Protein AF-A0A7J0FEY6-F1 (afdb_monomer_lite)

Radius of gyration: 31.81 Å; chains: 1; bounding box: 58×64×72 Å

Foldseek 3Di:
DDWDADPVRDTDDDDDDPDDDPPPPPPPPPPPDDDDDDDDDDDDDDDDDDDDDDDDDDDDDDDDDDDDDDDDPDDDDPVVVVVVVVVVVVVVVVVCVVCVVPDPPCPPPDDDPVVVVVVVVVVVVQCPDVVSVVVVVVVDPPDD

Sequence (144 aa):
MIEVWHLDGSPTKYQKGEKNYSLGSIGTQRSVLVIRAVATLEPKYSVESNEGHDAHDMLRRGVDSGSTSGIEHQSSREDDSEELDEREKLRRKKISAANKGNTPWNKGRKHSAETLQRIRERTRLAMQNPKVRMKLVKMGHAQR

Organism: NCBI:txid165716

Structure (mmCIF, N/CA/C/O backbone):
data_AF-A0A7J0FEY6-F1
#
_entry.id   AF-A0A7J0FEY6-F1
#
loop_
_atom_site.group_PDB
_atom_site.id
_atom_site.type_symbol
_atom_site.label_atom_id
_atom_site.label_alt_id
_atom_site.label_comp_id
_atom_site.label_asym_id
_atom_site.label_entity_id
_atom_site.label_seq_id
_atom_site.pdbx_PDB_ins_code
_atom_site.Cartn_x
_atom_site.Cartn_y
_atom_site.Cartn_z
_atom_site.occupancy
_atom_site.B_iso_or_equiv
_atom_site.auth_seq_id
_atom_site.auth_comp_id
_atom_site.auth_asym_id
_atom_site.auth_atom_id
_atom_site.pdbx_PDB_model_num
ATOM 1 N N . MET A 1 1 ? -9.252 -3.496 42.753 1.00 53.75 1 MET A N 1
ATOM 2 C CA . MET A 1 1 ? -8.113 -4.029 43.530 1.00 53.75 1 MET A CA 1
ATOM 3 C C . MET A 1 1 ? -7.477 -5.102 42.661 1.00 53.75 1 MET A C 1
ATOM 5 O O . MET A 1 1 ? -8.214 -5.968 42.216 1.00 53.75 1 MET A O 1
ATOM 9 N N . ILE A 1 2 ? -6.204 -4.957 42.283 1.00 64.00 2 ILE A N 1
ATOM 10 C CA . ILE A 1 2 ? -5.533 -5.878 41.347 1.00 64.00 2 ILE A CA 1
ATOM 11 C C . ILE A 1 2 ? -4.652 -6.811 42.178 1.00 64.00 2 ILE A C 1
ATOM 13 O O . ILE A 1 2 ? -3.802 -6.340 42.936 1.00 64.00 2 ILE A O 1
ATOM 17 N N . GLU A 1 3 ? -4.884 -8.114 42.061 1.00 58.38 3 GLU A N 1
ATOM 18 C CA . GLU A 1 3 ? -4.055 -9.146 42.682 1.00 58.38 3 GLU A CA 1
ATOM 19 C C . GLU A 1 3 ? -2.944 -9.530 41.708 1.00 58.38 3 GLU A C 1
ATOM 21 O O . GLU A 1 3 ? -3.211 -9.911 40.567 1.00 58.38 3 GLU A O 1
ATOM 26 N N . VAL A 1 4 ? -1.693 -9.371 42.141 1.00 70.50 4 VAL A N 1
ATOM 27 C CA . VAL A 1 4 ? -0.520 -9.718 41.336 1.00 70.50 4 VAL A CA 1
ATOM 28 C C . VAL A 1 4 ? 0.076 -10.995 41.908 1.00 70.50 4 VAL A C 1
ATOM 30 O O . VAL A 1 4 ? 0.569 -11.021 43.042 1.00 70.50 4 VAL A O 1
ATOM 33 N N . TRP A 1 5 ? -0.006 -12.054 41.108 1.00 74.12 5 TRP A N 1
ATOM 34 C CA . TRP A 1 5 ? 0.523 -13.375 41.415 1.00 74.12 5 TRP A CA 1
ATOM 35 C C . TRP A 1 5 ? 1.986 -13.454 40.989 1.00 74.12 5 TRP A C 1
ATOM 37 O O . TRP A 1 5 ? 2.316 -13.181 39.834 1.00 74.12 5 TRP A O 1
ATOM 47 N N . HIS A 1 6 ? 2.853 -13.806 41.933 1.00 72.19 6 HIS A N 1
ATOM 48 C CA . HIS A 1 6 ? 4.273 -14.032 41.683 1.00 72.19 6 HIS A CA 1
ATOM 49 C C . HIS A 1 6 ? 4.525 -15.518 41.377 1.00 72.19 6 HIS A C 1
ATOM 51 O O . HIS A 1 6 ? 3.701 -16.380 41.684 1.00 72.19 6 HIS A O 1
ATOM 57 N N . LEU A 1 7 ? 5.657 -15.821 40.731 1.00 71.38 7 LEU A N 1
ATOM 58 C CA . LEU A 1 7 ? 6.045 -17.181 40.315 1.00 71.38 7 LEU A CA 1
ATOM 59 C C . LEU A 1 7 ? 6.198 -18.164 41.492 1.00 71.38 7 LEU A C 1
ATOM 61 O O . LEU A 1 7 ? 6.169 -19.372 41.283 1.00 71.38 7 LEU A O 1
ATOM 65 N N . ASP A 1 8 ? 6.333 -17.651 42.714 1.00 77.56 8 ASP A N 1
ATOM 66 C CA . ASP A 1 8 ? 6.371 -18.402 43.972 1.00 77.56 8 ASP A CA 1
ATOM 67 C C . ASP A 1 8 ? 4.971 -18.694 44.558 1.00 77.56 8 ASP A C 1
ATOM 69 O O . ASP A 1 8 ? 4.858 -19.247 45.650 1.00 77.56 8 ASP A O 1
ATOM 73 N N . GLY A 1 9 ? 3.896 -18.334 43.847 1.00 67.25 9 GLY A N 1
ATOM 74 C CA . GLY A 1 9 ? 2.515 -18.610 44.246 1.00 67.25 9 GLY A CA 1
ATOM 75 C C . GLY A 1 9 ? 1.968 -17.694 45.342 1.00 67.25 9 GLY A C 1
ATOM 76 O O . GLY A 1 9 ? 0.840 -17.902 45.788 1.00 67.25 9 GLY A O 1
ATOM 77 N N . SER A 1 10 ? 2.714 -16.668 45.760 1.00 69.12 10 SER A N 1
ATOM 78 C CA . SER A 1 10 ? 2.254 -15.732 46.787 1.00 69.12 10 SER A CA 1
ATOM 79 C C . SER A 1 10 ? 1.484 -14.553 46.168 1.00 69.12 10 SER A C 1
ATOM 81 O O . SER A 1 10 ? 2.040 -13.809 45.349 1.00 69.12 10 SER A O 1
ATOM 83 N N . PRO A 1 11 ? 0.205 -14.330 46.538 1.00 71.69 11 PRO A N 1
ATOM 84 C CA . PRO A 1 11 ? -0.537 -13.169 46.068 1.00 71.69 11 PRO A CA 1
ATOM 85 C C . PRO A 1 11 ? -0.118 -11.925 46.855 1.00 71.69 11 PRO A C 1
ATOM 87 O O . PRO A 1 11 ? -0.209 -11.877 48.083 1.00 71.69 11 PRO A O 1
ATOM 90 N N . THR A 1 12 ? 0.298 -10.877 46.142 1.00 66.75 12 THR A N 1
ATOM 91 C CA . THR A 1 12 ? 0.547 -9.562 46.752 1.00 66.75 12 THR A CA 1
ATOM 92 C C . THR A 1 12 ? -0.478 -8.551 46.255 1.00 66.75 12 THR A C 1
ATOM 94 O O . THR A 1 12 ? -0.883 -8.541 45.086 1.00 66.75 12 THR A O 1
ATOM 97 N N . LYS A 1 13 ? -0.945 -7.700 47.172 1.00 69.06 13 LYS A N 1
ATOM 98 C CA . LYS A 1 13 ? -1.950 -6.679 46.871 1.00 69.06 13 LYS A CA 1
ATOM 99 C C . LYS A 1 13 ? -1.260 -5.465 46.263 1.00 69.06 13 LYS A C 1
ATOM 101 O O . LYS A 1 13 ? -0.502 -4.777 46.944 1.00 69.06 13 LYS A O 1
ATOM 106 N N . TYR A 1 14 ? -1.563 -5.166 45.003 1.00 58.59 14 TYR A N 1
ATOM 107 C CA . TYR A 1 14 ? -1.098 -3.939 44.370 1.00 58.59 14 TYR A CA 1
ATOM 108 C C . TYR A 1 14 ? -1.976 -2.762 44.819 1.00 58.59 14 TYR A C 1
ATOM 110 O O . TYR A 1 14 ? -3.147 -2.654 44.440 1.00 58.59 14 TYR A O 1
ATOM 118 N N . GLN A 1 15 ? -1.413 -1.872 45.638 1.00 56.47 15 GLN A N 1
ATOM 119 C CA . GLN A 1 15 ? -2.002 -0.567 45.936 1.00 56.47 15 GLN A CA 1
ATOM 120 C C . GLN A 1 15 ? -1.425 0.480 44.980 1.00 56.47 15 GLN A C 1
ATOM 122 O O . GLN A 1 15 ? -0.224 0.748 44.977 1.00 56.47 15 GLN A O 1
ATOM 127 N N . LYS A 1 16 ? -2.289 1.084 44.159 1.00 56.16 16 LYS A N 1
ATOM 128 C CA . LYS A 1 16 ? -1.920 2.192 43.274 1.00 56.16 16 LYS A CA 1
ATOM 129 C C . LYS A 1 16 ? -1.750 3.454 44.124 1.00 56.16 16 LYS A C 1
ATOM 131 O O . LYS A 1 16 ? -2.721 4.144 44.403 1.00 56.16 16 LYS A O 1
ATOM 136 N N . GLY A 1 17 ? -0.525 3.722 44.569 1.00 52.25 17 GLY A N 1
ATOM 137 C CA . GLY A 1 17 ? -0.191 4.977 45.236 1.00 52.25 17 GLY A CA 1
ATOM 138 C C . GLY A 1 17 ? -0.193 6.130 44.233 1.00 52.25 17 GLY A C 1
ATOM 139 O O . GLY A 1 17 ? 0.632 6.156 43.319 1.00 52.25 17 GLY A O 1
ATOM 140 N N . GLU A 1 18 ? -1.113 7.079 44.392 1.00 57.41 18 GLU A N 1
ATOM 141 C CA . GLU A 1 18 ? -1.117 8.343 43.654 1.00 57.41 18 GLU A CA 1
ATOM 142 C C . GLU A 1 18 ? 0.039 9.215 44.158 1.00 57.41 18 GLU A C 1
ATOM 144 O O . GLU A 1 18 ? -0.061 9.927 45.154 1.00 57.41 18 GLU A O 1
ATOM 149 N N . LYS A 1 19 ? 1.195 9.112 43.497 1.00 59.47 19 LYS A N 1
ATOM 150 C CA . LYS A 1 19 ? 2.318 10.021 43.734 1.00 59.47 19 LYS A CA 1
ATOM 151 C C . LYS A 1 19 ? 2.097 11.277 42.899 1.00 59.47 19 LYS A C 1
ATOM 153 O O . LYS A 1 19 ? 2.385 11.290 41.704 1.00 59.47 19 LYS A O 1
ATOM 158 N N . ASN A 1 20 ? 1.589 12.326 43.537 1.00 56.69 20 ASN A N 1
ATOM 159 C CA . ASN A 1 20 ? 1.525 13.660 42.951 1.00 56.69 20 ASN A CA 1
ATOM 160 C C . ASN A 1 20 ? 2.947 14.223 42.871 1.00 56.69 20 ASN A C 1
ATOM 162 O O . ASN A 1 20 ? 3.527 14.605 43.887 1.00 56.69 20 ASN A O 1
ATOM 166 N N . TYR A 1 21 ? 3.527 14.250 41.674 1.00 48.50 21 TYR A N 1
ATOM 167 C CA . TYR A 1 21 ? 4.732 15.029 41.424 1.00 48.50 21 TYR A CA 1
ATOM 168 C C . TYR A 1 21 ? 4.304 16.489 41.251 1.00 48.50 21 TYR A C 1
ATOM 170 O O . TYR A 1 21 ? 3.573 16.833 40.323 1.00 48.50 21 TYR A O 1
ATOM 178 N N . SER A 1 22 ? 4.730 17.367 42.157 1.00 55.00 22 SER A N 1
ATOM 179 C CA . SER A 1 22 ? 4.685 18.798 41.885 1.00 55.00 22 SER A CA 1
ATOM 180 C C . SER A 1 22 ? 5.726 19.080 40.804 1.00 55.00 22 SER A C 1
ATOM 182 O O . SER A 1 22 ? 6.932 19.088 41.049 1.00 55.00 22 SER A O 1
ATOM 184 N N . LEU A 1 23 ? 5.269 19.260 39.566 1.00 49.84 23 LEU A N 1
ATOM 185 C CA . LEU A 1 23 ? 6.123 19.763 38.501 1.00 49.84 23 LEU A CA 1
ATOM 186 C C . LEU A 1 23 ? 6.357 21.249 38.793 1.00 49.84 23 LEU A C 1
ATOM 188 O O . LEU A 1 23 ? 5.536 22.102 38.459 1.00 49.84 23 LEU A O 1
ATOM 192 N N . GLY A 1 24 ? 7.437 21.534 39.522 1.00 40.78 24 GLY A N 1
ATOM 193 C CA . GLY A 1 24 ? 7.877 22.891 39.808 1.00 40.78 24 GLY A CA 1
ATOM 194 C C . GLY A 1 24 ? 7.954 23.695 38.513 1.00 40.78 24 GLY A C 1
ATOM 195 O O . GLY A 1 24 ? 8.571 23.271 37.537 1.00 40.78 24 GLY A O 1
ATOM 196 N N . SER A 1 25 ? 7.288 24.847 38.504 1.00 49.62 25 SER A N 1
ATOM 197 C CA . SER A 1 25 ? 7.353 25.820 37.421 1.00 49.62 25 SER A CA 1
ATOM 198 C C . SER A 1 25 ? 8.795 26.304 37.279 1.00 49.62 25 SER A C 1
ATOM 200 O O . SER A 1 25 ? 9.243 27.167 38.033 1.00 49.62 25 SER A O 1
ATOM 202 N N . ILE A 1 26 ? 9.533 25.751 36.316 1.00 53.66 26 ILE A N 1
ATOM 203 C CA . ILE A 1 26 ? 10.810 26.312 35.879 1.00 53.66 26 ILE A CA 1
ATOM 204 C C . ILE A 1 26 ? 10.477 27.646 35.221 1.00 53.66 26 ILE A C 1
ATOM 206 O O . ILE A 1 26 ? 9.987 27.703 34.095 1.00 53.66 26 ILE A O 1
ATOM 210 N N . GLY A 1 27 ? 10.692 28.729 35.967 1.00 48.81 27 GLY A N 1
ATOM 211 C CA . GLY A 1 27 ? 10.684 30.074 35.422 1.00 48.81 27 GLY A CA 1
ATOM 212 C C . GLY A 1 27 ? 11.745 30.144 34.335 1.00 48.81 27 GLY A C 1
ATOM 213 O O . GLY A 1 27 ? 12.937 30.226 34.621 1.00 48.81 27 GLY A O 1
ATOM 214 N N . THR A 1 28 ? 11.324 30.075 33.077 1.00 55.91 28 THR A N 1
ATOM 215 C CA . THR A 1 28 ? 12.197 30.354 31.945 1.00 55.91 28 THR A CA 1
ATOM 216 C C . THR A 1 28 ? 12.579 31.825 32.025 1.00 55.91 28 THR A C 1
ATOM 218 O O . THR A 1 28 ? 11.808 32.694 31.608 1.00 55.91 28 THR A O 1
ATOM 221 N N . GLN A 1 29 ? 13.773 32.124 32.547 1.00 56.00 29 GLN A N 1
ATOM 222 C CA . GLN A 1 29 ? 14.474 33.318 32.094 1.00 56.00 29 GLN A CA 1
ATOM 223 C C . GLN A 1 29 ? 14.488 33.237 30.569 1.00 56.00 29 GLN A C 1
ATOM 225 O O . GLN A 1 29 ? 14.972 32.261 29.995 1.00 56.00 29 GLN A O 1
ATOM 230 N N . ARG A 1 30 ? 13.863 34.219 29.919 1.00 63.03 30 ARG A N 1
ATOM 231 C CA . ARG A 1 30 ? 13.789 34.318 28.463 1.00 63.03 30 ARG A CA 1
ATOM 232 C C . ARG A 1 30 ? 15.187 34.672 27.953 1.00 63.03 30 ARG A C 1
ATOM 234 O O . ARG A 1 30 ? 15.459 35.829 27.655 1.00 63.03 30 ARG A O 1
ATOM 241 N N . SER A 1 31 ? 16.089 33.695 27.902 1.00 67.44 31 SER A N 1
ATOM 242 C CA . SER A 1 31 ? 17.333 33.827 27.157 1.00 67.44 31 SER A CA 1
ATOM 243 C C . SER A 1 31 ? 16.972 33.809 25.673 1.00 67.44 31 SER A C 1
ATOM 245 O O . SER A 1 31 ? 16.428 32.844 25.137 1.00 67.44 31 SER A O 1
ATOM 247 N N . VAL A 1 32 ? 17.179 34.946 25.015 1.00 69.38 32 VAL A N 1
ATOM 248 C CA . VAL A 1 32 ? 16.942 35.097 23.581 1.00 69.38 32 VAL A CA 1
ATOM 249 C C . VAL A 1 32 ? 18.032 34.310 22.857 1.00 69.38 32 VAL A C 1
ATOM 251 O O . VAL A 1 32 ? 19.179 34.744 22.785 1.00 69.38 32 VAL A O 1
ATOM 254 N N . LEU A 1 33 ? 17.692 33.127 22.348 1.00 71.56 33 LEU A N 1
ATOM 255 C CA . LEU A 1 33 ? 18.580 32.356 21.482 1.00 71.56 33 LEU A CA 1
ATOM 256 C C . LEU A 1 33 ? 18.638 33.046 20.114 1.00 71.56 33 LEU A C 1
ATOM 258 O O . LEU A 1 33 ? 17.689 32.978 19.335 1.00 71.56 33 LEU A O 1
ATOM 262 N N . VAL A 1 34 ? 19.746 33.727 19.819 1.00 76.94 34 VAL A N 1
ATOM 263 C CA . VAL A 1 34 ? 19.999 34.299 18.490 1.00 76.94 34 VAL A CA 1
ATOM 264 C C . VAL A 1 34 ? 20.687 33.236 17.639 1.00 76.94 34 VAL A C 1
ATOM 266 O O . VAL A 1 34 ? 21.880 32.981 17.784 1.00 76.94 34 VAL A O 1
ATOM 269 N N . ILE A 1 35 ? 19.926 32.592 16.755 1.00 76.31 35 ILE A N 1
ATOM 270 C CA . ILE A 1 35 ? 20.465 31.631 15.789 1.00 76.31 35 ILE A CA 1
ATOM 271 C C . ILE A 1 35 ? 20.884 32.402 14.536 1.00 76.31 35 ILE A C 1
ATOM 273 O O . ILE A 1 35 ? 20.055 33.015 13.865 1.00 76.31 35 ILE A O 1
ATOM 277 N N . ARG A 1 36 ? 22.178 32.364 14.211 1.00 77.56 36 ARG A N 1
ATOM 278 C CA . ARG A 1 36 ? 22.740 32.967 12.998 1.00 77.56 36 ARG A CA 1
ATOM 279 C C . ARG A 1 36 ? 22.909 31.884 11.934 1.00 77.56 36 ARG A C 1
ATOM 281 O O . ARG A 1 36 ? 23.762 31.015 12.075 1.00 77.56 36 ARG A O 1
ATOM 288 N N . ALA A 1 37 ? 22.095 31.936 10.884 1.00 79.56 37 ALA A N 1
ATOM 289 C CA . ALA A 1 37 ? 22.239 31.070 9.717 1.00 79.56 37 ALA A CA 1
ATOM 290 C C . ALA A 1 37 ? 23.191 31.707 8.688 1.00 79.56 37 ALA A C 1
ATOM 292 O O . ALA A 1 37 ? 23.191 32.924 8.507 1.00 79.56 37 ALA A O 1
ATOM 293 N N . VAL A 1 38 ? 23.992 30.883 8.011 1.00 72.62 38 VAL A N 1
ATOM 294 C CA . VAL A 1 38 ? 24.845 31.280 6.880 1.00 72.62 38 VAL A CA 1
ATOM 295 C C . VAL A 1 38 ? 24.378 30.483 5.665 1.00 72.62 38 VAL A C 1
ATOM 297 O O . VAL A 1 38 ? 24.266 29.262 5.742 1.00 72.62 38 VAL A O 1
ATOM 300 N N . ALA A 1 39 ? 24.052 31.170 4.570 1.00 73.56 39 ALA A N 1
ATOM 301 C CA . ALA A 1 39 ? 23.552 30.544 3.352 1.00 73.56 39 ALA A CA 1
ATOM 302 C C . ALA A 1 39 ? 24.698 29.861 2.592 1.00 73.56 39 ALA A C 1
ATOM 304 O O . ALA A 1 39 ? 25.626 30.523 2.129 1.00 73.56 39 ALA A O 1
ATOM 305 N N . THR A 1 40 ? 24.632 28.541 2.447 1.00 74.38 40 THR A N 1
ATOM 306 C CA . THR A 1 40 ? 25.454 27.802 1.486 1.00 74.38 40 THR A CA 1
ATOM 307 C C . THR A 1 40 ? 24.836 27.965 0.101 1.00 74.38 40 THR A C 1
ATOM 309 O O . THR A 1 40 ? 23.691 27.572 -0.112 1.00 74.38 40 THR A O 1
ATOM 312 N N . LEU A 1 41 ? 25.573 28.569 -0.832 1.00 70.00 41 LEU A N 1
ATOM 313 C CA . LEU A 1 41 ? 25.185 28.608 -2.240 1.00 70.00 41 LEU A CA 1
ATOM 314 C C . LEU A 1 41 ? 25.410 27.224 -2.863 1.00 70.00 41 LEU A C 1
ATOM 316 O O . LEU A 1 41 ? 26.475 26.632 -2.694 1.00 70.00 41 LEU A O 1
ATOM 320 N N . GLU A 1 42 ? 24.386 26.730 -3.560 1.00 72.38 42 GLU A N 1
ATOM 321 C CA . GLU A 1 42 ? 24.381 25.474 -4.316 1.00 72.38 42 GLU A CA 1
ATOM 322 C C . GLU A 1 42 ? 25.596 25.381 -5.261 1.00 72.38 42 GLU A C 1
ATOM 324 O O . GLU A 1 42 ? 25.850 26.318 -6.031 1.00 72.38 42 GLU A O 1
ATOM 329 N N . PRO A 1 43 ? 26.331 24.256 -5.280 1.00 62.81 43 PRO A N 1
ATOM 330 C CA . PRO A 1 43 ? 27.247 23.980 -6.369 1.00 62.81 43 PRO A CA 1
ATOM 331 C C . PRO A 1 43 ? 26.424 23.712 -7.632 1.00 62.81 43 PRO A C 1
ATOM 333 O O . PRO A 1 43 ? 25.568 22.830 -7.667 1.00 62.81 43 PRO A O 1
ATOM 336 N N . LYS A 1 44 ? 26.686 24.491 -8.685 1.00 54.97 44 LYS A N 1
ATOM 337 C CA . LYS A 1 44 ? 26.118 24.278 -10.019 1.00 54.97 44 LYS A CA 1
ATOM 338 C C . LYS A 1 44 ? 26.531 22.888 -10.506 1.00 54.97 44 LYS A C 1
ATOM 340 O O . LYS A 1 44 ? 27.667 22.707 -10.936 1.00 54.97 44 LYS A O 1
ATOM 345 N N . TYR A 1 45 ? 25.632 21.910 -10.433 1.00 58.56 45 TYR A N 1
ATOM 346 C CA . TYR A 1 45 ? 25.815 20.661 -11.157 1.00 58.56 45 TYR A CA 1
ATOM 347 C C . TYR A 1 45 ? 25.520 20.945 -12.632 1.00 58.56 45 TYR A C 1
ATOM 349 O O . TYR A 1 45 ? 24.394 21.247 -13.028 1.00 58.56 45 TYR A O 1
ATOM 357 N N . SER A 1 46 ? 26.568 20.925 -13.444 1.00 53.72 46 SER A N 1
ATOM 358 C CA . SER A 1 46 ? 26.440 20.922 -14.895 1.00 53.72 46 SER A CA 1
ATOM 359 C C . SER A 1 46 ? 25.975 19.530 -15.314 1.00 53.72 46 SER A C 1
ATOM 361 O O . SER A 1 46 ? 26.689 18.550 -15.119 1.00 53.72 46 SER A O 1
ATOM 363 N N . VAL A 1 47 ? 24.758 19.435 -15.848 1.00 46.03 47 VAL A N 1
ATOM 364 C CA . VAL A 1 47 ? 24.285 18.249 -16.567 1.00 46.03 47 VAL A CA 1
ATOM 365 C C . VAL A 1 47 ? 24.847 18.339 -17.981 1.00 46.03 47 VAL A C 1
ATOM 367 O O . VAL A 1 47 ? 24.295 19.050 -18.817 1.00 46.03 47 VAL A O 1
ATOM 370 N N . GLU A 1 48 ? 25.952 17.646 -18.241 1.00 45.75 48 GLU A N 1
ATOM 371 C CA . GLU A 1 48 ? 26.322 17.284 -19.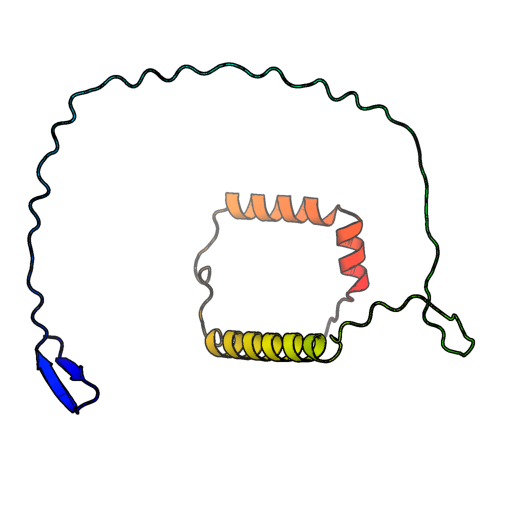608 1.00 45.75 48 GLU A CA 1
ATOM 372 C C . GLU A 1 48 ? 25.595 15.987 -19.966 1.00 45.75 48 GLU A C 1
ATOM 374 O O . GLU A 1 48 ? 25.824 14.922 -19.395 1.00 45.75 48 GLU A O 1
ATOM 379 N N . SER A 1 49 ? 24.650 16.108 -20.890 1.00 50.88 49 SER A N 1
ATOM 380 C CA . SER A 1 49 ? 24.094 14.995 -21.646 1.00 50.88 49 SER A CA 1
ATOM 381 C C . SER A 1 49 ? 25.150 14.441 -22.604 1.00 50.88 49 SER A C 1
ATOM 383 O O . SER A 1 49 ? 25.791 15.240 -23.281 1.00 50.88 49 SER A O 1
ATOM 385 N N . ASN A 1 50 ? 25.276 13.110 -22.699 1.00 43.03 50 ASN A N 1
ATOM 386 C CA . ASN A 1 50 ? 25.282 12.377 -23.975 1.00 43.03 50 ASN A CA 1
ATOM 387 C C . ASN A 1 50 ? 25.246 10.844 -23.788 1.00 43.03 50 ASN A C 1
ATOM 389 O O . ASN A 1 50 ? 25.871 10.290 -22.888 1.00 43.03 50 ASN A O 1
ATOM 393 N N . GLU A 1 51 ? 24.451 10.224 -24.665 1.00 41.03 51 GLU A N 1
ATOM 394 C CA . GLU A 1 51 ? 24.413 8.854 -25.198 1.00 41.03 51 GLU A CA 1
ATOM 395 C C . GLU A 1 51 ? 25.071 7.663 -24.456 1.00 41.03 51 GLU A C 1
ATOM 397 O O . GLU A 1 51 ? 26.285 7.518 -24.385 1.00 41.03 51 GLU A O 1
ATOM 402 N N . GLY A 1 52 ? 24.212 6.711 -24.063 1.00 43.41 52 GLY A N 1
ATOM 403 C CA . GLY A 1 52 ? 24.116 5.380 -24.688 1.00 43.41 52 GLY A CA 1
ATOM 404 C C . GLY A 1 52 ? 25.266 4.382 -24.539 1.00 43.41 52 GLY A C 1
ATOM 405 O O . GLY A 1 52 ? 26.190 4.413 -25.333 1.00 43.41 52 GLY A O 1
ATOM 406 N N . HIS A 1 53 ? 25.089 3.367 -23.681 1.00 41.34 53 HIS A N 1
ATOM 407 C CA . HIS A 1 53 ? 25.604 2.014 -23.936 1.00 41.34 53 HIS A CA 1
ATOM 408 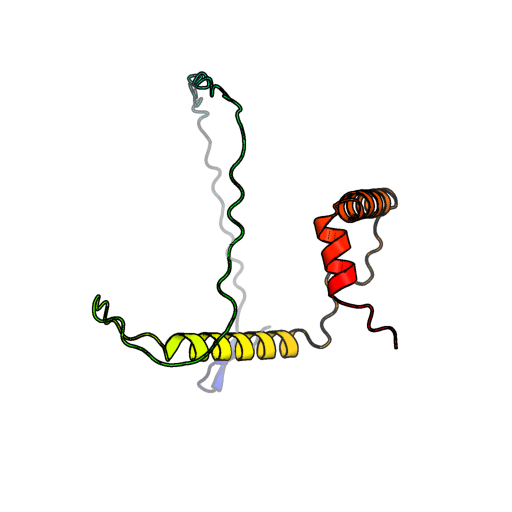C C . HIS A 1 53 ? 24.663 0.950 -23.350 1.00 41.34 53 HIS A C 1
ATOM 410 O O . HIS A 1 53 ? 24.537 0.789 -22.135 1.00 41.34 53 HIS A O 1
ATOM 416 N N . ASP A 1 54 ? 24.008 0.222 -24.253 1.00 48.16 54 ASP A N 1
ATOM 417 C CA . ASP A 1 54 ? 23.346 -1.051 -24.003 1.00 48.16 54 ASP A CA 1
ATOM 418 C C . ASP A 1 54 ? 24.393 -2.123 -23.672 1.00 48.16 54 ASP A C 1
ATOM 420 O O . ASP A 1 54 ? 25.284 -2.402 -24.472 1.00 48.16 54 ASP A O 1
ATOM 424 N N . ALA A 1 55 ? 24.258 -2.775 -22.519 1.00 41.41 55 ALA A N 1
ATOM 425 C CA . ALA A 1 55 ? 24.928 -4.041 -22.238 1.00 41.41 55 ALA A CA 1
ATOM 426 C C . ALA A 1 55 ? 23.864 -5.084 -21.890 1.00 41.41 55 ALA A C 1
ATOM 428 O O . ALA A 1 55 ? 23.629 -5.442 -20.736 1.00 41.41 55 ALA A O 1
ATOM 429 N N . HIS A 1 56 ? 23.171 -5.531 -22.934 1.00 49.41 56 HIS A N 1
ATOM 430 C CA . HIS A 1 56 ? 22.547 -6.840 -22.963 1.00 49.41 56 HIS A CA 1
ATOM 431 C C . HIS A 1 56 ? 23.641 -7.835 -23.345 1.00 49.41 56 HIS A C 1
ATOM 433 O O . HIS A 1 56 ? 23.942 -7.951 -24.527 1.00 49.41 56 HIS A O 1
ATOM 439 N N . ASP A 1 57 ? 24.196 -8.581 -22.391 1.00 38.19 57 ASP A N 1
ATOM 440 C CA . ASP A 1 57 ? 24.484 -9.977 -22.702 1.00 38.19 57 ASP A CA 1
ATOM 441 C C . ASP A 1 57 ? 24.513 -10.891 -21.477 1.00 38.19 57 ASP A C 1
ATOM 443 O O . ASP A 1 57 ? 24.753 -10.502 -20.338 1.00 38.19 57 ASP A O 1
ATOM 447 N N . MET A 1 58 ? 24.152 -12.120 -21.789 1.00 43.06 58 MET A N 1
ATOM 448 C CA . MET A 1 58 ? 23.739 -13.252 -20.995 1.00 43.06 58 MET A CA 1
ATOM 449 C C . MET A 1 58 ? 24.680 -13.680 -19.866 1.00 43.06 58 MET A C 1
ATOM 451 O O . MET A 1 58 ? 25.879 -13.820 -20.057 1.00 43.06 58 MET A O 1
ATOM 455 N N . LEU A 1 59 ? 24.084 -14.195 -18.784 1.00 47.19 59 LEU A N 1
ATOM 456 C CA . LEU A 1 59 ? 24.466 -15.548 -18.382 1.00 47.19 59 LEU A CA 1
ATOM 457 C C . LEU A 1 59 ? 23.226 -16.414 -18.169 1.00 47.19 59 LEU A C 1
ATOM 459 O O . LEU A 1 59 ? 22.542 -16.427 -17.145 1.00 47.19 59 LEU A O 1
ATOM 463 N N . ARG A 1 60 ? 22.916 -17.088 -19.269 1.00 40.12 60 ARG A N 1
ATOM 464 C CA . ARG A 1 60 ? 21.911 -18.115 -19.445 1.00 40.12 60 ARG A CA 1
ATOM 465 C C . ARG A 1 60 ? 22.468 -19.401 -18.830 1.00 40.12 60 ARG A C 1
ATOM 467 O O . ARG A 1 60 ? 23.570 -19.824 -19.144 1.00 40.12 60 ARG A O 1
ATOM 474 N N . ARG A 1 61 ? 21.670 -20.003 -17.956 1.00 40.88 61 ARG A N 1
ATOM 475 C CA . ARG A 1 61 ? 21.816 -21.344 -17.378 1.00 40.88 61 ARG A CA 1
ATOM 476 C C . ARG A 1 61 ? 22.244 -22.370 -18.444 1.00 40.88 61 ARG A C 1
ATOM 478 O O . ARG A 1 61 ? 21.516 -22.567 -19.416 1.00 40.88 61 ARG A O 1
ATOM 485 N N . GLY A 1 62 ? 23.387 -23.017 -18.232 1.00 34.19 62 GLY A N 1
ATOM 486 C CA . GLY A 1 62 ? 23.922 -24.100 -19.055 1.00 34.19 62 GLY A CA 1
ATOM 487 C C . GLY A 1 62 ? 25.059 -24.785 -18.304 1.00 34.19 62 GLY A C 1
ATOM 488 O O . GLY A 1 62 ? 26.018 -24.135 -17.909 1.00 34.19 62 GLY A O 1
ATOM 489 N N . VAL A 1 63 ? 24.862 -26.063 -18.020 1.00 45.75 63 VAL A N 1
ATOM 490 C CA . VAL A 1 63 ? 25.799 -26.987 -17.382 1.00 45.75 63 VAL A CA 1
ATOM 491 C C . VAL A 1 63 ? 26.950 -27.344 -18.339 1.00 45.75 63 VAL A C 1
ATOM 493 O O . VAL A 1 63 ? 26.794 -27.184 -19.547 1.00 45.75 63 VAL A O 1
ATOM 496 N N . ASP A 1 64 ? 28.054 -27.834 -17.756 1.00 39.41 64 ASP A N 1
ATOM 497 C CA . ASP A 1 64 ? 29.078 -28.744 -18.318 1.00 39.41 64 ASP A CA 1
ATOM 498 C C . ASP A 1 64 ? 30.525 -28.194 -18.353 1.00 39.41 64 ASP A C 1
ATOM 500 O O . ASP A 1 64 ? 30.921 -27.429 -19.223 1.00 39.41 64 ASP A O 1
ATOM 504 N N . SER A 1 65 ? 31.309 -28.674 -17.378 1.00 49.44 65 SER A N 1
ATOM 505 C CA . SER A 1 65 ? 32.727 -29.075 -17.431 1.00 49.44 65 SER A CA 1
ATOM 506 C C . SER A 1 65 ? 33.780 -28.189 -18.117 1.00 49.44 65 SER A C 1
ATOM 508 O O . SER A 1 65 ? 33.896 -28.158 -19.337 1.00 49.44 65 SER A O 1
ATOM 510 N N . GLY A 1 66 ? 34.718 -27.677 -17.306 1.00 37.94 66 GLY A N 1
ATOM 511 C CA . GLY A 1 66 ? 36.081 -27.363 -17.755 1.00 37.94 66 GLY A CA 1
ATOM 512 C C . GLY A 1 66 ? 36.762 -26.231 -16.985 1.00 37.94 66 GLY A C 1
ATOM 513 O O . GLY A 1 66 ? 36.547 -25.070 -17.295 1.00 37.94 66 GLY A O 1
ATOM 514 N N . SER A 1 67 ? 37.588 -26.598 -15.998 1.00 50.72 67 SER A N 1
ATOM 515 C CA . SER A 1 67 ? 38.628 -25.817 -15.304 1.00 50.72 67 SER A CA 1
ATOM 516 C C . SER A 1 67 ? 38.756 -24.316 -15.605 1.00 50.72 67 SER A C 1
ATOM 518 O O . SER A 1 67 ? 39.295 -23.920 -16.636 1.00 50.72 67 SER A O 1
ATOM 520 N N . THR A 1 68 ? 38.477 -23.485 -14.599 1.00 40.00 68 THR A N 1
ATOM 521 C CA . THR A 1 68 ? 39.167 -22.199 -14.423 1.00 40.00 68 THR A CA 1
ATOM 522 C C . THR A 1 68 ? 39.749 -22.179 -13.013 1.00 40.00 68 THR A C 1
ATOM 524 O O . THR A 1 68 ? 39.057 -22.142 -12.000 1.00 40.00 68 THR A O 1
ATOM 527 N N . SER A 1 69 ? 41.066 -22.339 -12.971 1.00 44.00 69 SER A N 1
ATOM 528 C CA . SER A 1 69 ? 41.892 -22.281 -11.778 1.00 44.00 69 SER A CA 1
ATOM 529 C C . SER A 1 69 ? 42.060 -20.836 -11.316 1.00 44.00 69 SER A C 1
ATOM 531 O O . SER A 1 69 ? 42.503 -19.999 -12.100 1.00 44.00 69 SER A O 1
ATOM 533 N N . GLY A 1 70 ? 41.824 -20.603 -10.024 1.00 43.59 70 GLY A N 1
ATOM 534 C CA . GLY A 1 70 ? 42.507 -19.572 -9.245 1.00 43.59 70 GLY A CA 1
ATOM 535 C C . GLY A 1 70 ? 41.853 -18.193 -9.232 1.00 43.59 70 GLY A C 1
ATOM 536 O O . GLY A 1 70 ? 42.128 -17.368 -10.091 1.00 43.59 70 GLY A O 1
ATOM 537 N N . ILE A 1 71 ? 41.064 -17.928 -8.190 1.00 54.84 71 ILE A N 1
ATOM 538 C CA . ILE A 1 71 ? 41.392 -16.961 -7.127 1.00 54.84 71 ILE A CA 1
ATOM 539 C C . ILE A 1 71 ? 40.528 -17.357 -5.924 1.00 54.84 71 ILE A C 1
ATOM 541 O O . ILE A 1 71 ? 39.302 -17.273 -5.943 1.00 54.84 71 ILE A O 1
ATOM 545 N N . GLU A 1 72 ? 41.194 -17.880 -4.901 1.00 39.22 72 GLU A N 1
ATOM 546 C CA . GLU A 1 72 ? 40.589 -18.338 -3.660 1.00 39.22 72 GLU A CA 1
ATOM 547 C C . GLU A 1 72 ? 40.227 -17.137 -2.783 1.00 39.22 72 GLU A C 1
ATOM 549 O O . GLU A 1 72 ? 41.093 -16.391 -2.332 1.00 39.22 72 GLU A O 1
ATOM 554 N N . HIS A 1 73 ? 38.937 -16.975 -2.501 1.00 45.03 73 HIS A N 1
ATOM 555 C CA . HIS A 1 73 ? 38.469 -16.251 -1.326 1.00 45.03 73 HIS A CA 1
ATOM 556 C C . HIS A 1 73 ? 37.668 -17.244 -0.483 1.00 45.03 73 HIS A C 1
ATOM 558 O O . HIS A 1 73 ? 36.439 -17.268 -0.494 1.00 45.03 73 HIS A O 1
ATOM 564 N N . GLN A 1 74 ? 38.388 -18.143 0.190 1.00 46.78 74 GLN A N 1
ATOM 565 C CA . GLN A 1 74 ? 37.791 -19.071 1.139 1.00 46.78 74 GLN A CA 1
ATOM 566 C C . GLN A 1 74 ? 37.390 -18.310 2.408 1.00 46.78 74 GLN A C 1
ATOM 568 O O . GLN A 1 74 ? 38.221 -17.969 3.245 1.00 46.78 74 GLN A O 1
ATOM 573 N N . SER A 1 75 ? 36.091 -18.053 2.549 1.00 48.88 75 SER A N 1
ATOM 574 C CA . SER A 1 75 ? 35.436 -17.926 3.848 1.00 48.88 75 SER A CA 1
ATOM 575 C C . SER A 1 75 ? 34.048 -18.554 3.739 1.00 48.88 75 SER A C 1
ATOM 577 O O . SER A 1 75 ? 33.196 -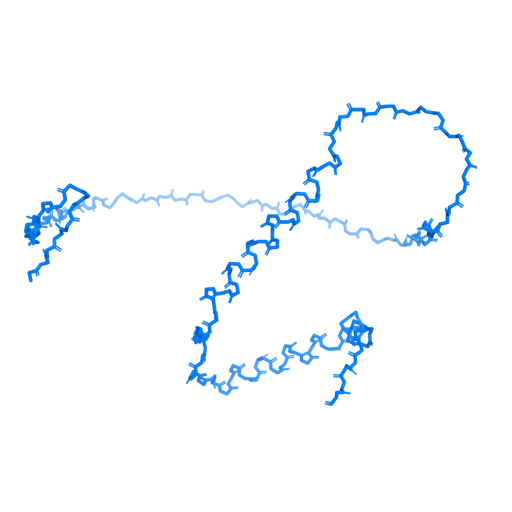18.107 2.976 1.00 48.88 75 SER A O 1
ATOM 579 N N . SER A 1 76 ? 33.883 -19.658 4.458 1.00 57.62 76 SER A N 1
ATOM 580 C CA . SER A 1 76 ? 32.704 -20.515 4.573 1.00 57.62 76 SER A CA 1
ATOM 581 C C . SER A 1 76 ? 31.403 -19.739 4.816 1.00 57.62 76 SER A C 1
ATOM 583 O O . SER A 1 76 ? 31.237 -19.164 5.894 1.00 57.62 76 SER A O 1
ATOM 585 N N . ARG A 1 77 ? 30.453 -19.758 3.869 1.00 57.31 77 ARG A N 1
ATOM 586 C CA . ARG A 1 77 ? 29.074 -19.295 4.119 1.00 57.31 77 ARG A CA 1
ATOM 587 C C . ARG A 1 77 ? 28.073 -19.786 3.066 1.00 57.31 77 ARG A C 1
ATOM 589 O O . ARG A 1 77 ? 27.453 -18.982 2.381 1.00 57.31 77 ARG A O 1
ATOM 596 N N . GLU A 1 78 ? 27.900 -21.097 2.940 1.00 51.53 78 GLU A N 1
ATOM 597 C CA . GLU A 1 78 ? 26.812 -21.658 2.113 1.00 51.53 78 GLU A CA 1
ATOM 598 C C . GLU A 1 78 ? 25.665 -22.251 2.952 1.00 51.53 78 GLU A C 1
ATOM 600 O O . GLU A 1 78 ? 24.539 -22.305 2.477 1.00 51.53 78 GLU A O 1
ATOM 605 N N . ASP A 1 79 ? 25.897 -22.546 4.237 1.00 51.41 79 ASP A N 1
ATOM 606 C CA . ASP A 1 79 ? 24.880 -23.077 5.169 1.00 51.41 79 ASP A CA 1
ATOM 607 C C . ASP A 1 79 ? 23.980 -21.976 5.787 1.00 51.41 79 ASP A C 1
ATOM 609 O O . ASP A 1 79 ? 22.799 -22.163 6.060 1.00 51.41 79 ASP A O 1
ATOM 613 N N . ASP A 1 80 ? 24.505 -20.755 5.923 1.00 52.81 80 ASP A N 1
ATOM 614 C CA . ASP A 1 80 ? 23.785 -19.638 6.560 1.00 52.81 80 ASP A CA 1
ATOM 615 C C . ASP A 1 80 ? 22.697 -19.023 5.653 1.00 52.81 80 ASP A C 1
ATOM 617 O O . ASP A 1 80 ? 21.776 -18.362 6.125 1.00 52.81 80 ASP A O 1
ATOM 621 N N . SER A 1 81 ? 22.759 -19.235 4.333 1.00 59.72 81 SER A N 1
ATOM 622 C CA . SER A 1 81 ? 21.760 -18.664 3.412 1.00 59.72 81 SER A CA 1
ATOM 623 C C . SER A 1 81 ? 20.412 -19.390 3.489 1.00 59.72 81 SER A C 1
ATOM 625 O O . SER A 1 81 ? 19.364 -18.742 3.426 1.00 59.72 81 SER A O 1
ATOM 627 N N . GLU A 1 82 ? 20.425 -20.717 3.656 1.00 61.88 82 GLU A N 1
ATOM 628 C CA . GLU A 1 82 ? 19.210 -21.531 3.800 1.00 61.88 82 GLU A CA 1
ATOM 629 C C . GLU A 1 82 ? 18.630 -21.430 5.219 1.00 61.88 82 GLU A C 1
ATOM 631 O O . GLU A 1 82 ? 17.415 -21.292 5.386 1.00 61.88 82 GLU A O 1
ATOM 636 N N . GLU A 1 83 ? 19.484 -21.383 6.247 1.00 62.84 83 GLU A N 1
ATOM 637 C CA . GLU A 1 83 ? 19.053 -21.202 7.638 1.00 62.84 83 GLU A CA 1
ATOM 638 C C . GLU A 1 83 ? 18.337 -19.854 7.856 1.00 62.84 83 GLU A C 1
ATOM 640 O O . GLU A 1 83 ? 17.293 -19.785 8.522 1.00 62.84 83 GLU A O 1
ATOM 645 N N . LEU A 1 84 ? 18.841 -18.767 7.254 1.00 68.94 84 LEU A N 1
ATOM 646 C CA . LEU A 1 84 ? 18.188 -17.455 7.310 1.00 68.94 84 LEU A CA 1
ATOM 647 C C . LEU A 1 84 ? 16.808 -17.458 6.633 1.00 68.94 84 LEU A C 1
ATOM 649 O O . LEU A 1 84 ? 15.886 -16.797 7.129 1.00 68.94 84 LEU A O 1
ATOM 653 N N . ASP A 1 85 ? 16.641 -18.217 5.548 1.00 86.50 85 ASP A N 1
ATOM 654 C CA . ASP A 1 85 ? 15.356 -18.379 4.864 1.00 86.50 85 ASP A CA 1
ATOM 655 C C . ASP A 1 85 ? 14.360 -19.187 5.717 1.00 86.50 85 ASP A C 1
ATOM 657 O O . ASP A 1 85 ? 13.201 -18.788 5.866 1.00 86.50 85 ASP A O 1
ATOM 661 N N . GLU A 1 86 ? 14.803 -20.252 6.389 1.00 92.44 86 GLU A N 1
ATOM 662 C CA . GLU A 1 86 ? 13.962 -21.027 7.314 1.00 92.44 86 GLU A CA 1
ATOM 663 C C . GLU A 1 86 ? 13.551 -20.225 8.555 1.00 92.44 86 GLU A C 1
ATOM 665 O O . GLU A 1 86 ? 12.383 -20.237 8.974 1.00 92.44 86 GLU A O 1
ATOM 670 N N . ARG A 1 87 ? 14.469 -19.431 9.113 1.00 93.19 87 ARG A N 1
ATOM 671 C CA . ARG A 1 87 ? 14.160 -18.506 10.211 1.00 93.19 87 ARG A CA 1
ATOM 672 C C . ARG A 1 87 ? 13.115 -17.469 9.794 1.00 93.19 87 ARG A C 1
ATOM 674 O O . ARG A 1 87 ? 12.191 -17.175 10.564 1.00 93.19 87 ARG A O 1
ATOM 681 N N . GLU A 1 88 ? 13.224 -16.929 8.584 1.00 94.81 88 GLU A N 1
ATOM 682 C CA . GLU A 1 88 ? 12.257 -15.983 8.026 1.00 94.81 88 GLU A CA 1
ATOM 683 C C . GLU A 1 88 ? 10.897 -16.640 7.756 1.00 94.81 88 GLU A C 1
ATOM 685 O O . GLU A 1 88 ? 9.854 -16.077 8.110 1.00 94.81 88 GLU A O 1
ATOM 690 N N . LYS A 1 89 ? 10.876 -17.855 7.199 1.00 95.31 89 LYS A N 1
ATOM 691 C CA . LYS A 1 89 ? 9.654 -18.654 7.012 1.00 95.31 89 LYS A CA 1
ATOM 692 C C . LYS A 1 89 ? 8.948 -18.902 8.342 1.00 95.31 89 LYS A C 1
ATOM 694 O O . LYS A 1 89 ? 7.741 -18.657 8.454 1.00 95.31 89 LYS A O 1
ATOM 699 N N . LEU A 1 90 ? 9.686 -19.301 9.380 1.00 95.75 90 LEU A N 1
ATOM 700 C CA . LEU A 1 90 ? 9.155 -19.467 10.735 1.00 95.75 90 LEU A CA 1
ATOM 701 C C . LEU A 1 90 ? 8.598 -18.156 11.292 1.00 95.75 90 LEU A C 1
ATOM 703 O O . LEU A 1 90 ? 7.507 -18.148 11.872 1.00 95.75 90 LEU A O 1
ATOM 707 N N . ARG A 1 91 ? 9.293 -17.032 11.083 1.00 97.56 91 ARG A N 1
ATOM 708 C CA . ARG A 1 91 ? 8.799 -15.705 11.473 1.00 97.56 91 ARG A CA 1
ATOM 709 C C . ARG A 1 91 ? 7.477 -15.381 10.778 1.00 97.56 91 ARG A C 1
ATOM 711 O O . ARG A 1 91 ? 6.511 -15.017 11.450 1.00 97.56 91 ARG A O 1
ATOM 718 N N . ARG A 1 92 ? 7.396 -15.557 9.455 1.00 97.44 92 ARG A N 1
ATOM 719 C CA . ARG A 1 92 ? 6.173 -15.320 8.666 1.00 97.44 92 ARG A CA 1
ATOM 720 C C . ARG A 1 92 ? 5.024 -16.208 9.119 1.00 97.44 92 ARG A C 1
ATOM 722 O O . ARG A 1 92 ? 3.908 -15.713 9.275 1.00 97.44 92 ARG A O 1
ATOM 729 N N . LYS A 1 93 ? 5.296 -17.486 9.403 1.00 96.94 93 LYS A N 1
ATOM 730 C CA . LYS A 1 93 ? 4.309 -18.431 9.939 1.00 96.94 93 LYS A CA 1
ATOM 731 C C . LYS A 1 93 ? 3.758 -17.948 11.283 1.00 96.94 93 LYS A C 1
ATOM 733 O O . LYS A 1 93 ? 2.539 -17.864 11.429 1.00 96.94 93 LYS A O 1
ATOM 738 N N . LYS A 1 94 ? 4.621 -17.529 12.217 1.00 98.00 94 LYS A N 1
ATOM 739 C CA . LYS A 1 94 ? 4.213 -16.962 13.518 1.00 98.00 94 LYS A CA 1
ATOM 740 C C . LYS A 1 94 ? 3.355 -15.702 13.362 1.00 98.00 94 LYS A C 1
ATOM 742 O O . LYS A 1 94 ? 2.291 -15.619 13.966 1.00 98.00 94 LYS A O 1
ATOM 747 N N . ILE A 1 95 ? 3.766 -14.763 12.505 1.00 96.69 95 ILE A N 1
ATOM 748 C CA . ILE A 1 95 ? 2.997 -13.538 12.225 1.00 96.69 95 ILE A CA 1
ATOM 749 C C . ILE A 1 95 ? 1.633 -13.881 11.617 1.00 96.69 95 ILE A C 1
ATOM 751 O O . ILE A 1 95 ? 0.621 -13.311 12.014 1.00 96.69 95 ILE A O 1
ATOM 755 N N . SER A 1 96 ? 1.583 -14.827 10.675 1.00 96.25 96 SER A N 1
ATOM 756 C CA . SER A 1 96 ? 0.329 -15.237 10.034 1.00 96.25 96 SER A CA 1
ATOM 757 C C . SER A 1 96 ? -0.653 -15.868 11.022 1.00 96.25 96 SER A C 1
ATOM 759 O O . SER A 1 96 ? -1.843 -15.568 10.966 1.00 96.25 96 SER A O 1
ATOM 761 N N . ALA A 1 97 ? -0.152 -16.681 11.960 1.00 96.50 97 ALA A N 1
ATOM 762 C CA . ALA A 1 97 ? -0.956 -17.278 13.017 1.00 96.50 97 ALA A CA 1
ATOM 763 C C . ALA A 1 97 ? -1.486 -16.205 13.978 1.00 96.50 97 ALA A C 1
ATOM 765 O O . ALA A 1 97 ? -2.676 -16.187 14.267 1.00 96.50 97 ALA A O 1
ATOM 766 N N . ALA A 1 98 ? -0.633 -15.266 14.396 1.00 95.88 98 ALA A N 1
ATOM 767 C CA . ALA A 1 98 ? -1.017 -14.167 15.281 1.00 95.88 98 ALA A CA 1
ATOM 768 C C . ALA A 1 98 ? -2.002 -13.179 14.632 1.00 95.88 98 ALA A C 1
ATOM 770 O O . ALA A 1 98 ? -2.848 -12.613 15.317 1.00 95.88 98 ALA A O 1
ATOM 771 N N . ASN A 1 99 ? -1.909 -12.972 13.315 1.00 96.31 99 ASN A N 1
ATOM 772 C CA . ASN A 1 99 ? -2.813 -12.095 12.568 1.00 96.31 99 ASN A CA 1
ATOM 773 C C . ASN A 1 99 ? -4.105 -12.786 12.120 1.00 96.31 99 ASN A C 1
ATOM 775 O O . ASN A 1 99 ? -5.008 -12.120 11.606 1.00 96.31 99 ASN A O 1
ATOM 779 N N . LYS A 1 100 ? -4.222 -14.107 12.280 1.00 96.25 100 LYS A N 1
ATOM 780 C CA . LYS A 1 100 ? -5.429 -14.840 11.903 1.00 96.25 100 LYS A CA 1
ATOM 781 C C . LYS A 1 100 ? -6.601 -14.345 12.751 1.00 96.25 100 LYS A C 1
ATOM 783 O O . LYS A 1 100 ? -6.573 -14.423 13.969 1.00 96.25 100 LYS A O 1
ATOM 788 N N . GLY A 1 101 ? -7.643 -13.844 12.093 1.00 95.38 101 GLY A N 1
ATOM 789 C CA . GLY A 1 101 ? -8.825 -13.307 12.775 1.00 95.38 101 GLY A CA 1
ATOM 790 C C . GLY A 1 101 ? -8.676 -11.865 13.272 1.00 95.38 101 GLY A C 1
ATOM 791 O O . GLY A 1 101 ? -9.676 -11.274 13.675 1.00 95.38 101 GLY A O 1
ATOM 792 N N . ASN A 1 102 ? -7.489 -11.253 13.171 1.00 95.44 102 ASN A N 1
ATOM 793 C CA . ASN A 1 102 ? -7.327 -9.845 13.518 1.00 95.44 102 ASN A CA 1
ATOM 794 C C . ASN A 1 102 ? -8.021 -8.970 12.482 1.00 95.44 102 ASN A C 1
ATOM 796 O O . ASN A 1 102 ? -7.793 -9.071 11.274 1.00 95.44 102 ASN A O 1
ATOM 800 N N . THR A 1 103 ? -8.871 -8.081 12.981 1.00 93.94 103 THR A N 1
ATOM 801 C CA . THR A 1 103 ? -9.548 -7.106 12.142 1.00 93.94 103 THR A CA 1
ATOM 802 C C . THR A 1 103 ? -8.543 -6.034 11.709 1.00 93.94 103 THR A C 1
ATOM 804 O O . THR A 1 103 ? -7.936 -5.397 12.570 1.00 93.94 103 THR A O 1
ATOM 807 N N . PRO A 1 104 ? -8.348 -5.807 10.395 1.00 92.00 104 PRO A N 1
ATOM 808 C CA . PRO A 1 104 ? -7.469 -4.751 9.911 1.00 92.00 104 PRO A CA 1
ATOM 809 C C . PRO A 1 104 ? -7.886 -3.389 10.470 1.00 92.00 104 PRO A C 1
ATOM 811 O O . PRO A 1 104 ? -9.076 -3.096 10.564 1.00 92.00 104 PRO A O 1
ATOM 814 N N . TRP A 1 105 ? -6.923 -2.525 10.785 1.00 92.88 105 TRP A N 1
ATOM 815 C CA . TRP A 1 105 ? -7.162 -1.215 11.414 1.00 92.88 105 TRP A CA 1
ATOM 816 C C . TRP A 1 105 ? -8.077 -0.272 10.605 1.00 92.88 105 TRP A C 1
ATOM 818 O O . TRP A 1 105 ? -8.595 0.712 11.132 1.00 92.88 105 TRP A O 1
ATOM 828 N N . ASN A 1 106 ? -8.288 -0.562 9.320 1.00 93.75 106 ASN A N 1
ATOM 829 C CA . ASN A 1 106 ? -9.176 0.178 8.427 1.00 93.75 106 ASN A CA 1
ATOM 830 C C . ASN A 1 106 ? -10.583 -0.435 8.305 1.00 93.75 106 ASN A C 1
ATOM 832 O O . ASN A 1 106 ? -11.460 0.168 7.683 1.00 93.75 106 ASN A O 1
ATOM 836 N N . LYS A 1 107 ? -10.832 -1.624 8.866 1.00 94.81 107 LYS A N 1
ATOM 837 C CA . LYS A 1 107 ? -12.133 -2.286 8.755 1.00 94.81 107 LYS A CA 1
ATOM 838 C C . LYS A 1 107 ? -13.203 -1.415 9.408 1.00 94.81 107 LYS A C 1
ATOM 840 O O . LYS A 1 107 ? -13.027 -0.894 10.503 1.00 94.81 107 LYS A O 1
ATOM 845 N N . GLY A 1 108 ? -14.320 -1.246 8.708 1.00 92.94 108 GLY A N 1
ATOM 846 C CA . GLY A 1 108 ? -15.441 -0.430 9.179 1.00 92.94 108 GLY A CA 1
ATOM 847 C C . GLY A 1 108 ? -15.236 1.080 9.021 1.00 92.94 108 GLY A C 1
ATOM 848 O O . GLY A 1 108 ? -16.212 1.819 9.094 1.00 92.94 108 GLY A O 1
ATOM 849 N N . ARG A 1 109 ? -14.023 1.557 8.712 1.00 94.50 109 ARG A N 1
ATOM 850 C CA . ARG A 1 109 ? -13.790 2.967 8.380 1.00 94.50 109 ARG A CA 1
ATOM 851 C C . ARG A 1 109 ? -14.070 3.209 6.899 1.00 94.50 109 ARG A C 1
ATOM 853 O O . ARG A 1 109 ? -13.505 2.552 6.028 1.00 94.50 109 ARG A O 1
ATOM 860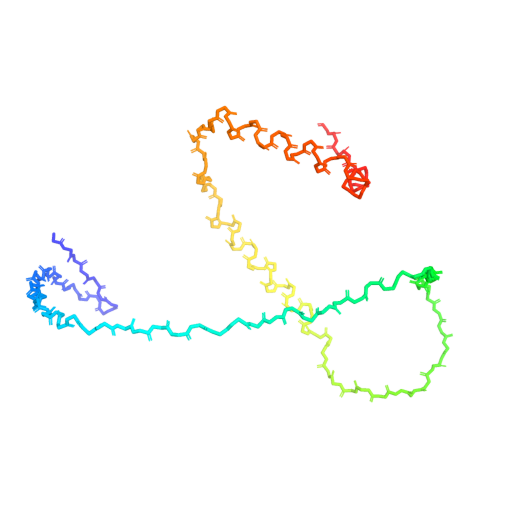 N N . LYS A 1 110 ? -14.955 4.163 6.605 1.00 95.62 110 LYS A N 1
ATOM 861 C CA . LYS A 1 110 ? -15.221 4.629 5.238 1.00 95.62 110 LYS A CA 1
ATOM 862 C C . LYS A 1 110 ? -14.281 5.786 4.911 1.00 95.62 110 LYS A C 1
ATOM 864 O O . LYS A 1 110 ? -14.095 6.686 5.724 1.00 95.62 110 LYS A O 1
ATOM 869 N N . HIS A 1 111 ? -13.680 5.755 3.726 1.00 96.38 111 HIS A N 1
ATOM 870 C CA . HIS A 1 111 ? -12.891 6.876 3.222 1.00 96.38 111 HIS A CA 1
ATOM 871 C C . HIS A 1 111 ? -13.805 8.022 2.773 1.00 96.38 111 HIS A C 1
ATOM 873 O O . HIS A 1 111 ? -14.891 7.775 2.248 1.00 96.38 111 HIS A O 1
ATOM 879 N N . SER A 1 112 ? -13.343 9.266 2.936 1.00 96.94 112 SER A N 1
ATOM 880 C CA . SER A 1 112 ? -14.000 10.438 2.348 1.00 96.94 112 SER A CA 1
ATOM 881 C C . SER A 1 112 ? -13.963 10.378 0.816 1.00 96.94 112 SER A C 1
ATOM 883 O O . SER A 1 112 ? -13.087 9.732 0.230 1.00 96.94 112 SER A O 1
ATOM 885 N N . ALA A 1 113 ? -14.886 11.083 0.154 1.00 97.62 113 ALA A N 1
ATOM 886 C CA . ALA A 1 113 ? -14.936 11.151 -1.309 1.00 97.62 113 ALA A CA 1
ATOM 887 C C . ALA A 1 113 ? -13.613 11.653 -1.915 1.00 97.62 113 ALA A C 1
ATOM 889 O O . ALA A 1 113 ? -13.108 11.079 -2.877 1.00 97.62 113 ALA A O 1
ATOM 890 N N . GLU A 1 114 ? -13.004 12.655 -1.287 1.00 97.69 114 GLU A N 1
ATOM 891 C CA . GLU A 1 114 ? -11.708 13.215 -1.673 1.00 97.69 114 GLU A CA 1
ATOM 892 C C . GLU A 1 114 ? -10.573 12.173 -1.582 1.00 97.69 114 GLU A C 1
ATOM 894 O O . GLU A 1 114 ? -9.748 12.042 -2.485 1.00 97.69 114 GLU A O 1
ATOM 899 N N . THR A 1 115 ? -10.551 11.358 -0.522 1.00 97.81 115 THR A N 1
ATOM 900 C CA . THR A 1 115 ? -9.552 10.284 -0.371 1.00 97.81 115 THR A CA 1
ATOM 901 C C . THR A 1 115 ? -9.722 9.220 -1.451 1.00 97.81 115 THR A C 1
ATOM 903 O O . THR A 1 115 ? -8.739 8.769 -2.039 1.00 97.81 115 THR A O 1
ATOM 906 N N . LEU A 1 116 ? -10.967 8.845 -1.756 1.00 97.25 116 LEU A N 1
ATOM 907 C CA . LEU A 1 116 ? -11.260 7.902 -2.833 1.00 97.25 116 LEU A CA 1
ATOM 908 C C . LEU A 1 116 ? -10.820 8.447 -4.197 1.00 97.25 116 LEU A C 1
ATOM 910 O O . LEU A 1 116 ? -10.252 7.695 -4.987 1.00 97.25 116 LEU A O 1
ATOM 914 N N . GLN A 1 117 ? -11.037 9.737 -4.466 1.00 98.19 117 GLN A N 1
ATOM 915 C CA . GLN A 1 117 ? -10.571 10.391 -5.692 1.00 98.19 117 GLN A CA 1
ATOM 916 C C . GLN A 1 117 ? -9.045 10.336 -5.811 1.00 98.19 117 GLN A C 1
ATOM 918 O O . GLN A 1 117 ? -8.541 9.859 -6.827 1.00 98.19 117 GLN A O 1
ATOM 923 N N . ARG A 1 118 ? -8.308 10.707 -4.754 1.00 98.19 118 ARG A N 1
ATOM 924 C CA . ARG A 1 118 ? -6.836 10.627 -4.741 1.00 98.19 118 ARG A CA 1
ATOM 925 C C . ARG A 1 118 ? -6.322 9.212 -4.983 1.00 98.19 118 ARG A C 1
ATOM 927 O O . ARG A 1 118 ? -5.368 9.033 -5.735 1.00 98.19 118 ARG A O 1
ATOM 934 N N . ILE A 1 119 ? -6.932 8.206 -4.350 1.00 97.88 119 ILE A N 1
ATOM 935 C CA . ILE A 1 119 ? -6.557 6.800 -4.557 1.00 97.88 119 ILE A CA 1
ATOM 936 C C . ILE A 1 119 ? -6.760 6.425 -6.028 1.00 97.88 119 ILE A C 1
ATOM 938 O O . ILE A 1 119 ? -5.829 5.927 -6.655 1.00 97.88 119 ILE A O 1
ATOM 942 N N . ARG A 1 120 ? -7.933 6.725 -6.603 1.00 98.06 120 ARG A N 1
ATOM 943 C CA . ARG A 1 120 ? -8.237 6.431 -8.014 1.00 98.06 120 ARG A CA 1
ATOM 944 C C . ARG A 1 120 ? -7.250 7.098 -8.963 1.00 98.06 120 ARG A C 1
ATOM 946 O O . ARG A 1 120 ? -6.738 6.439 -9.863 1.00 98.06 120 ARG A O 1
ATOM 953 N N . GLU A 1 121 ? -6.969 8.380 -8.760 1.00 98.25 121 GLU A N 1
ATOM 954 C CA . GLU A 1 121 ? -6.053 9.132 -9.612 1.00 98.25 121 GLU A CA 1
ATOM 955 C C . GLU A 1 121 ? -4.628 8.575 -9.543 1.00 98.25 121 GLU A C 1
ATOM 957 O O . GLU A 1 121 ? -4.019 8.304 -10.579 1.00 98.25 121 GLU A O 1
ATOM 962 N N . ARG A 1 122 ? -4.121 8.314 -8.333 1.00 98.31 122 ARG A N 1
ATOM 963 C CA . ARG A 1 122 ? -2.784 7.735 -8.143 1.00 98.31 122 ARG A CA 1
ATOM 964 C C . ARG A 1 122 ? -2.677 6.338 -8.747 1.00 98.31 122 ARG A C 1
ATOM 966 O O . ARG A 1 122 ? -1.688 6.043 -9.414 1.00 98.31 122 ARG A O 1
ATOM 973 N N . THR A 1 123 ? -3.695 5.494 -8.570 1.00 97.94 123 THR A N 1
ATOM 974 C CA . THR A 1 123 ? -3.743 4.172 -9.207 1.00 97.94 123 THR A CA 1
ATOM 975 C C . THR A 1 123 ? -3.773 4.295 -10.731 1.00 97.94 123 THR A C 1
ATOM 977 O O . THR A 1 123 ? -3.026 3.585 -11.400 1.00 97.94 123 THR A O 1
ATOM 980 N N . ARG A 1 124 ? -4.563 5.221 -11.292 1.00 97.69 124 ARG A N 1
ATOM 981 C CA . ARG A 1 124 ? -4.626 5.468 -12.742 1.00 97.69 124 ARG A CA 1
ATOM 982 C C . ARG A 1 124 ? -3.255 5.839 -13.308 1.00 97.69 124 ARG A C 1
ATOM 984 O O . ARG A 1 124 ? -2.830 5.234 -14.287 1.00 97.69 124 ARG A O 1
ATOM 991 N N . LEU A 1 125 ? -2.558 6.788 -12.682 1.00 97.38 125 LEU A N 1
ATOM 992 C CA . LEU A 1 125 ? -1.214 7.203 -13.101 1.00 97.38 125 LEU A CA 1
ATOM 993 C C . LEU A 1 125 ? -0.205 6.049 -12.994 1.00 97.38 125 LEU A C 1
ATOM 995 O O . LEU A 1 125 ? 0.575 5.821 -13.915 1.00 97.38 125 LEU A O 1
ATOM 999 N N . ALA A 1 126 ? -0.256 5.262 -11.916 1.00 96.62 126 ALA A N 1
ATOM 1000 C CA . ALA A 1 126 ? 0.628 4.109 -11.746 1.00 96.62 126 ALA A CA 1
ATOM 1001 C C . ALA A 1 126 ? 0.414 3.028 -12.823 1.00 96.62 126 ALA A C 1
ATOM 1003 O O . ALA A 1 126 ? 1.382 2.422 -13.278 1.00 96.62 126 ALA A O 1
ATOM 1004 N N . MET A 1 127 ? -0.830 2.802 -13.261 1.00 96.00 127 MET A N 1
ATOM 1005 C CA . MET A 1 127 ? -1.151 1.829 -14.316 1.00 96.00 127 MET A CA 1
ATOM 1006 C C . MET A 1 127 ? -0.702 2.270 -15.716 1.00 96.00 127 MET A C 1
ATOM 1008 O O . MET A 1 127 ? -0.479 1.415 -16.572 1.00 96.00 127 MET A O 1
ATOM 1012 N N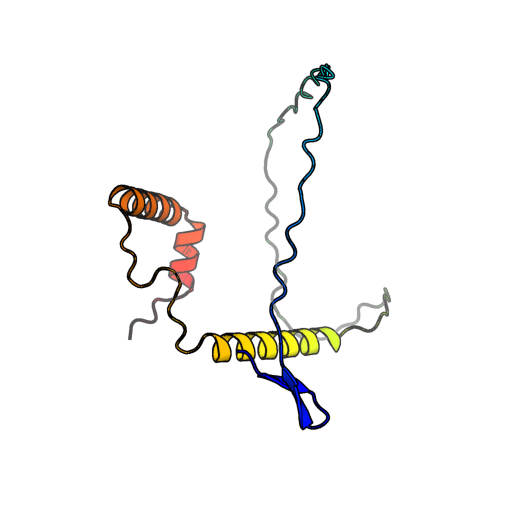 . GLN A 1 128 ? -0.539 3.576 -15.962 1.00 95.25 128 GLN A N 1
ATOM 1013 C CA . GLN A 1 128 ? 0.009 4.083 -17.229 1.00 95.25 128 GLN A CA 1
ATOM 1014 C C . GLN A 1 128 ? 1.495 3.740 -17.399 1.00 95.25 128 GLN A C 1
ATOM 1016 O O . GLN A 1 128 ? 1.989 3.693 -18.524 1.00 95.25 128 GLN A O 1
ATOM 1021 N N . ASN A 1 129 ? 2.210 3.461 -16.304 1.00 96.31 129 ASN A N 1
ATOM 1022 C CA . ASN A 1 129 ? 3.617 3.101 -16.372 1.00 96.31 129 ASN A CA 1
ATOM 1023 C C . ASN A 1 129 ? 3.795 1.727 -17.062 1.00 96.31 129 ASN A C 1
ATOM 1025 O O . ASN A 1 129 ? 3.294 0.714 -16.550 1.00 96.31 129 ASN A O 1
ATOM 1029 N N . PRO A 1 130 ? 4.556 1.642 -18.173 1.00 96.06 130 PRO A N 1
ATOM 1030 C CA . PRO A 1 130 ? 4.724 0.402 -18.930 1.00 96.06 130 PRO A CA 1
ATOM 1031 C C . PRO A 1 130 ? 5.317 -0.729 -18.084 1.00 96.06 130 PRO A C 1
ATOM 1033 O O . PRO A 1 130 ? 4.899 -1.877 -18.218 1.00 96.06 130 PRO A O 1
ATOM 1036 N N . LYS A 1 131 ? 6.208 -0.419 -17.134 1.00 94.81 131 LYS A N 1
ATOM 1037 C CA . LYS A 1 131 ? 6.813 -1.408 -16.229 1.00 94.81 131 LYS A CA 1
ATOM 1038 C C . LYS A 1 131 ? 5.774 -2.075 -15.328 1.00 94.81 131 LYS A C 1
ATOM 1040 O O . LYS A 1 131 ? 5.851 -3.277 -15.077 1.00 94.81 131 LYS A O 1
ATOM 1045 N N . VAL A 1 132 ? 4.805 -1.306 -14.832 1.00 93.75 132 VAL A N 1
ATOM 1046 C CA . VAL A 1 132 ? 3.721 -1.819 -13.980 1.00 93.75 132 VAL A CA 1
ATOM 1047 C C . VAL A 1 132 ? 2.766 -2.670 -14.812 1.00 93.75 132 VAL A C 1
ATOM 1049 O O . VAL A 1 132 ? 2.440 -3.788 -14.414 1.00 93.75 132 VAL A O 1
ATOM 1052 N N . ARG A 1 133 ? 2.401 -2.190 -16.007 1.00 93.56 133 ARG A N 1
ATOM 1053 C CA . ARG A 1 133 ? 1.541 -2.920 -16.945 1.00 93.56 133 ARG A CA 1
ATOM 1054 C C . ARG A 1 133 ? 2.138 -4.270 -17.346 1.00 93.56 133 ARG A C 1
ATOM 1056 O O . ARG A 1 133 ? 1.453 -5.285 -17.278 1.00 93.56 133 ARG A O 1
ATOM 1063 N N . MET A 1 134 ? 3.424 -4.307 -17.695 1.00 92.69 134 MET A N 1
ATOM 1064 C CA . MET A 1 134 ? 4.113 -5.552 -18.055 1.00 92.69 134 MET A CA 1
ATOM 1065 C C . MET A 1 134 ? 4.171 -6.548 -16.893 1.00 92.69 134 MET A C 1
ATOM 1067 O O . MET A 1 134 ? 3.987 -7.744 -17.109 1.00 92.69 134 MET A O 1
ATOM 1071 N N . LYS A 1 135 ? 4.377 -6.079 -15.653 1.00 91.94 135 LYS A N 1
ATOM 1072 C CA . LYS A 1 135 ? 4.319 -6.949 -14.467 1.00 91.94 135 LYS A CA 1
ATOM 1073 C C . LYS A 1 135 ? 2.937 -7.570 -14.288 1.00 91.94 135 LYS A C 1
ATOM 1075 O O . LYS A 1 135 ? 2.857 -8.751 -13.970 1.00 91.94 135 LYS A O 1
ATOM 1080 N N . LEU A 1 136 ? 1.874 -6.797 -14.513 1.00 89.25 136 LEU A N 1
ATOM 1081 C CA . LEU A 1 136 ? 0.503 -7.291 -14.408 1.00 89.25 136 LEU A CA 1
ATOM 1082 C C . LEU A 1 136 ? 0.235 -8.418 -15.418 1.00 89.25 136 LEU A C 1
ATOM 1084 O O . LEU A 1 136 ? -0.271 -9.468 -15.040 1.00 89.25 136 LEU A O 1
ATOM 1088 N N . VAL A 1 137 ? 0.656 -8.225 -16.674 1.00 88.56 137 VAL A N 1
ATOM 1089 C CA . VAL A 1 137 ? 0.533 -9.233 -17.742 1.00 88.56 137 VAL A CA 1
ATOM 1090 C C . VAL A 1 137 ? 1.348 -10.488 -17.415 1.00 88.56 137 VAL A C 1
ATOM 1092 O O . VAL A 1 137 ? 0.842 -11.599 -17.535 1.00 88.56 137 VAL A O 1
ATOM 1095 N N . LYS A 1 138 ? 2.594 -10.323 -16.951 1.00 88.25 138 LYS A N 1
ATOM 1096 C CA . LYS A 1 138 ? 3.499 -11.441 -16.642 1.00 88.25 138 LYS A CA 1
ATOM 1097 C C . LYS A 1 138 ? 3.001 -12.322 -15.493 1.00 88.25 138 LYS A C 1
ATOM 1099 O O . LYS A 1 138 ? 3.266 -13.518 -15.503 1.00 88.25 138 LYS A O 1
ATOM 1104 N N . MET A 1 139 ? 2.330 -11.745 -14.494 1.00 81.62 139 MET A N 1
ATOM 1105 C CA . MET A 1 139 ? 1.858 -12.504 -13.330 1.00 81.62 139 MET A CA 1
ATOM 1106 C C . MET A 1 139 ? 0.655 -13.402 -13.638 1.00 81.62 139 MET A C 1
ATOM 1108 O O . MET A 1 139 ? 0.378 -14.289 -12.838 1.00 81.62 139 MET A O 1
ATOM 1112 N N . GLY A 1 140 ? 0.000 -13.218 -14.792 1.00 77.25 140 GLY A N 1
ATOM 1113 C CA . GLY A 1 140 ? -1.150 -14.009 -15.213 1.00 77.25 140 GLY A CA 1
ATOM 1114 C C . GLY A 1 140 ? -2.380 -13.745 -14.343 1.00 77.25 140 GLY A C 1
ATOM 1115 O O . GLY A 1 140 ? -2.343 -13.793 -13.114 1.00 77.25 140 GLY A O 1
ATOM 1116 N N . HIS A 1 141 ? -3.521 -13.481 -14.970 1.00 66.00 141 HIS A N 1
ATOM 1117 C CA . HIS A 1 141 ? -4.784 -13.541 -14.251 1.00 66.00 141 HIS A CA 1
ATOM 1118 C C . HIS A 1 141 ? -5.122 -15.015 -14.029 1.00 66.00 141 HIS A C 1
ATOM 1120 O O . HIS A 1 141 ? -5.639 -15.674 -14.925 1.00 66.00 141 HIS A O 1
ATOM 1126 N N . ALA A 1 142 ? -4.843 -15.549 -12.839 1.00 63.88 142 ALA A N 1
ATOM 1127 C CA . ALA A 1 142 ? -5.499 -16.771 -12.390 1.00 63.88 142 ALA A CA 1
ATOM 1128 C C . ALA A 1 142 ? -6.975 -16.439 -12.102 1.00 63.88 142 ALA A C 1
ATOM 1130 O O . ALA A 1 142 ? -7.378 -16.272 -10.955 1.00 63.88 142 ALA A O 1
ATOM 1131 N N . GLN A 1 143 ? -7.763 -16.248 -13.162 1.00 60.44 143 GLN A N 1
ATOM 1132 C CA . GLN A 1 143 ? -9.219 -16.253 -13.092 1.00 60.44 143 GLN A CA 1
ATOM 1133 C C . GLN A 1 143 ? -9.648 -17.717 -12.985 1.00 60.44 143 GLN A C 1
ATOM 1135 O O . GLN A 1 143 ? -9.514 -18.482 -13.938 1.00 60.44 143 GLN A O 1
ATOM 1140 N N . ARG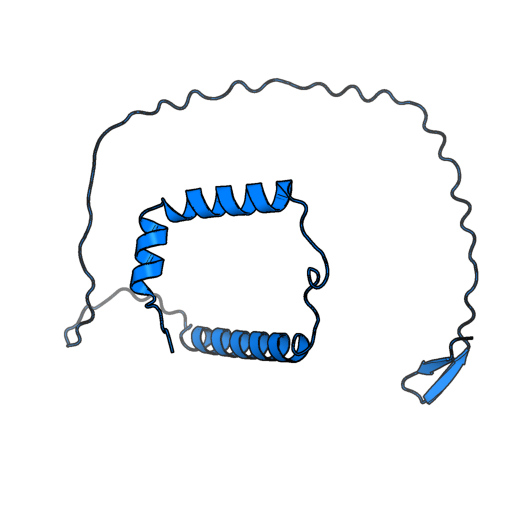 A 1 144 ? -10.095 -18.108 -11.793 1.00 43.47 144 ARG A N 1
ATOM 1141 C CA . ARG A 1 144 ? -10.993 -19.245 -11.595 1.00 43.47 144 ARG A CA 1
ATOM 1142 C C . ARG A 1 144 ? -12.370 -18.705 -11.262 1.00 43.47 144 ARG A C 1
ATOM 1144 O O . ARG A 1 144 ? -12.414 -17.641 -10.601 1.00 43.47 144 ARG A O 1
#

pLDDT: mean 71.23, std 21.01, range [34.19, 98.31]

Secondary structure (DSSP, 8-state):
-EEEE-TTS-EEEE------------------------PPPPP----------------------------------SSHHHHHHHHHHHHHHHHHHHHTTPPPTTTTPPPPHHHHHHHHHHHHHHHHSHHHHHHHHHH-----

InterPro domains:
  IPR003611 Nuclease associated modular domain 3 [PF07460] (92-120)